Protein AF-A0A962MID0-F1 (afdb_monomer_lite)

Secondary structure (DSSP, 8-state):
--EEEEEEESSSPTT-EEE-SSTTTTTTEEEEEEEESSTTTTS-------HHHHHHHHT-S--------------TTTTS---------EEE-SS-EEE--

pLDDT: mean 93.18, std 4.64, range [78.31, 98.31]

Rad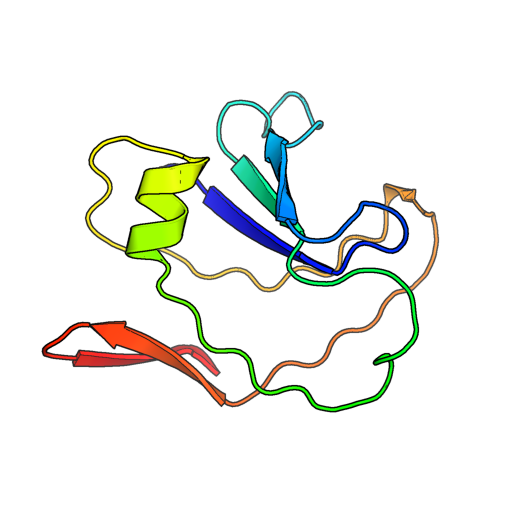ius of gyration: 14.36 Å; chains: 1; bounding box: 30×31×37 Å

Foldseek 3Di:
DAAEAEDEEADDDAQDKAADPPVVRRVHYIYGHHHYHPPCPPHDDDDDDDPVVCCCVHVNDDDDDDPDDDDDDDCPVVPDDDDDDDDFDWDDDPVDIHTDD

Structure (mmCIF, N/CA/C/O backbone):
data_AF-A0A962MID0-F1
#
_entry.id   AF-A0A962MID0-F1
#
loop_
_atom_site.group_PDB
_atom_site.id
_atom_site.type_symbol
_atom_site.label_atom_id
_atom_site.label_alt_id
_atom_site.label_comp_id
_atom_site.label_asym_id
_atom_site.label_entity_id
_atom_site.label_seq_id
_atom_site.pdbx_PDB_ins_code
_atom_site.Cartn_x
_atom_site.Cartn_y
_atom_site.Cartn_z
_atom_site.occupancy
_atom_site.B_iso_or_equiv
_atom_site.auth_seq_id
_atom_site.auth_comp_id
_atom_site.auth_asym_id
_atom_site.auth_atom_id
_atom_site.pdbx_PDB_model_num
ATOM 1 N N . GLY A 1 1 ? -7.163 12.176 7.715 1.00 86.00 1 GLY A N 1
ATOM 2 C CA . GLY A 1 1 ? -6.630 10.888 8.193 1.00 86.00 1 GLY A CA 1
ATOM 3 C C . GLY A 1 1 ? -5.245 10.702 7.619 1.00 86.00 1 GLY A C 1
ATOM 4 O O . GLY A 1 1 ? -4.740 11.647 7.024 1.00 86.00 1 GLY A O 1
ATOM 5 N N . GLN A 1 2 ? -4.654 9.530 7.813 1.00 94.69 2 GLN A N 1
ATOM 6 C CA . GLN A 1 2 ? -3.496 9.082 7.042 1.00 94.69 2 GLN A CA 1
ATOM 7 C C . GLN A 1 2 ? -3.960 7.984 6.086 1.00 94.69 2 GLN A C 1
ATOM 9 O O . GLN A 1 2 ? -4.852 7.213 6.448 1.00 94.69 2 GLN A O 1
ATOM 14 N N . ASP A 1 3 ? -3.345 7.925 4.913 1.00 95.94 3 ASP A N 1
ATOM 15 C CA . ASP A 1 3 ? -3.610 6.909 3.903 1.00 95.94 3 ASP A CA 1
ATOM 16 C C . ASP A 1 3 ? -2.462 5.890 3.904 1.00 95.94 3 ASP A C 1
ATOM 18 O O . ASP A 1 3 ? -1.284 6.262 3.960 1.00 95.94 3 ASP A O 1
ATOM 22 N N . LEU A 1 4 ? -2.815 4.605 3.855 1.00 97.06 4 LEU A N 1
ATOM 23 C CA . LEU A 1 4 ? -1.890 3.498 3.635 1.00 97.06 4 LEU A CA 1
ATOM 24 C C . LEU A 1 4 ? -2.205 2.885 2.268 1.00 97.06 4 LEU A C 1
ATOM 26 O O . LEU A 1 4 ? -3.291 2.342 2.066 1.00 97.06 4 LEU A O 1
ATOM 30 N N . THR A 1 5 ? -1.256 2.984 1.344 1.00 97.00 5 THR A N 1
ATOM 31 C CA . THR A 1 5 ? -1.419 2.573 -0.051 1.00 97.00 5 THR A CA 1
ATOM 32 C C . THR A 1 5 ? -0.545 1.358 -0.335 1.00 97.00 5 THR A C 1
ATOM 34 O O . THR A 1 5 ? 0.683 1.456 -0.379 1.00 97.00 5 THR A O 1
ATOM 37 N N . TYR A 1 6 ? -1.173 0.209 -0.572 1.00 97.00 6 TYR A N 1
ATOM 38 C CA . TYR A 1 6 ? -0.490 -0.980 -1.075 1.00 97.00 6 TYR A CA 1
ATOM 39 C C . TYR A 1 6 ? -0.255 -0.842 -2.577 1.00 97.00 6 TYR A C 1
ATOM 41 O O . TYR A 1 6 ? -1.198 -0.600 -3.333 1.00 97.00 6 TYR A O 1
ATOM 49 N N . ILE A 1 7 ? 0.991 -0.998 -3.022 1.00 94.81 7 ILE A N 1
ATOM 50 C CA . ILE A 1 7 ? 1.339 -0.868 -4.438 1.00 94.81 7 ILE A CA 1
ATOM 51 C C . ILE A 1 7 ? 2.059 -2.089 -4.991 1.00 94.81 7 ILE A C 1
ATOM 53 O O . ILE A 1 7 ? 2.895 -2.711 -4.335 1.00 94.81 7 ILE A O 1
ATOM 57 N N . TRP A 1 8 ? 1.780 -2.359 -6.262 1.00 93.94 8 TRP A N 1
ATOM 58 C CA . TRP A 1 8 ? 2.641 -3.157 -7.118 1.00 93.94 8 TRP A CA 1
ATOM 59 C C . TRP A 1 8 ? 3.615 -2.211 -7.819 1.00 93.94 8 TRP A C 1
ATOM 61 O O . TRP A 1 8 ? 3.209 -1.376 -8.628 1.00 93.94 8 TRP A O 1
ATOM 71 N N . SER A 1 9 ? 4.900 -2.311 -7.490 1.00 91.94 9 SER A N 1
ATOM 72 C CA . SER A 1 9 ? 5.933 -1.501 -8.130 1.00 91.94 9 SER A CA 1
ATOM 73 C C . SER A 1 9 ? 6.570 -2.225 -9.307 1.00 91.94 9 SER A C 1
ATOM 75 O O . SER A 1 9 ? 6.799 -3.425 -9.276 1.00 91.94 9 SER A O 1
ATOM 77 N N . GLN A 1 10 ? 6.929 -1.488 -10.349 1.00 89.94 10 GLN A N 1
ATOM 78 C CA . GLN A 1 10 ? 7.694 -2.052 -11.457 1.00 89.94 10 GLN A CA 1
ATOM 79 C C . GLN A 1 10 ? 9.150 -2.365 -11.062 1.00 89.94 10 GLN A C 1
ATOM 81 O O . GLN A 1 10 ? 9.779 -3.232 -11.663 1.00 89.94 10 GLN A O 1
ATOM 86 N N . SER A 1 11 ? 9.710 -1.612 -10.110 1.00 90.38 11 SER A N 1
ATOM 87 C CA . SER A 1 11 ? 11.155 -1.600 -9.849 1.00 90.38 11 SER A CA 1
ATOM 88 C C . SER A 1 11 ? 11.546 -1.485 -8.382 1.00 90.38 11 SER A C 1
ATOM 90 O O . SER A 1 11 ? 12.664 -1.857 -8.033 1.00 90.38 11 SER A O 1
ATOM 92 N N . LEU A 1 12 ? 10.673 -0.963 -7.515 1.00 94.88 12 LEU A N 1
ATOM 93 C CA . LEU A 1 12 ? 10.989 -0.906 -6.092 1.00 94.88 12 LEU A CA 1
ATOM 94 C C . LEU A 1 12 ? 10.941 -2.323 -5.511 1.00 94.88 12 LEU A C 1
ATOM 96 O O . LEU A 1 12 ? 10.014 -3.069 -5.843 1.00 94.88 12 LEU A O 1
ATOM 100 N N . PRO A 1 13 ? 11.897 -2.699 -4.645 1.00 97.44 13 PRO A N 1
ATOM 101 C CA . PRO A 1 13 ? 11.847 -3.971 -3.943 1.00 97.44 13 PRO A CA 1
ATOM 102 C C . PRO A 1 13 ? 10.550 -4.126 -3.148 1.00 97.44 13 PRO A C 1
ATOM 104 O O . PRO A 1 13 ? 10.013 -3.146 -2.620 1.00 97.44 13 PRO A O 1
ATOM 107 N N . LYS A 1 14 ? 10.077 -5.369 -3.025 1.00 96.94 14 LYS A N 1
ATOM 108 C CA . LYS A 1 14 ? 9.012 -5.715 -2.081 1.00 96.94 14 LYS A CA 1
ATOM 109 C C . LYS A 1 14 ? 9.392 -5.253 -0.665 1.00 96.94 14 LYS A C 1
ATOM 111 O O . LYS A 1 14 ? 10.571 -5.200 -0.328 1.00 96.94 14 LYS A O 1
ATOM 116 N N . ASP A 1 15 ? 8.385 -4.866 0.111 1.00 97.12 15 ASP A N 1
ATOM 117 C CA . ASP A 1 15 ? 8.475 -4.347 1.479 1.00 97.12 15 ASP A CA 1
ATOM 118 C C . ASP A 1 15 ? 9.151 -2.969 1.602 1.00 97.12 15 ASP A C 1
ATOM 120 O O . ASP A 1 15 ? 9.352 -2.455 2.702 1.00 97.12 15 ASP A O 1
ATOM 124 N N . THR A 1 16 ? 9.438 -2.302 0.476 1.00 98.31 16 THR A N 1
ATOM 125 C CA . THR A 1 16 ? 9.835 -0.889 0.498 1.00 98.31 16 THR A CA 1
ATOM 126 C C . THR A 1 16 ? 8.668 -0.035 0.993 1.00 98.31 16 THR A C 1
ATOM 128 O O . THR A 1 16 ? 7.566 -0.097 0.440 1.00 98.31 16 THR A O 1
ATOM 131 N N . VAL A 1 17 ? 8.935 0.814 1.987 1.00 98.25 17 VAL A N 1
ATOM 132 C CA . VAL A 1 17 ? 7.970 1.765 2.554 1.00 98.25 17 VAL A CA 1
ATOM 133 C C . VAL A 1 17 ? 8.467 3.188 2.348 1.00 98.25 17 VAL A C 1
ATOM 135 O O . VAL A 1 17 ? 9.620 3.498 2.645 1.00 98.25 17 VAL A O 1
ATOM 138 N N . PHE A 1 18 ? 7.605 4.071 1.849 1.00 97.12 18 PHE A N 1
ATOM 139 C CA . PHE A 1 18 ? 7.961 5.473 1.633 1.00 97.12 18 PHE A CA 1
ATOM 140 C C . PHE A 1 18 ? 6.750 6.402 1.712 1.00 97.12 18 PHE A C 1
ATOM 142 O O . PHE A 1 18 ? 5.609 6.014 1.470 1.00 97.12 18 PHE A O 1
ATOM 149 N N . ARG A 1 19 ? 7.003 7.671 2.036 1.00 97.25 19 ARG A N 1
ATOM 150 C CA . ARG A 1 19 ? 5.983 8.725 1.977 1.00 97.25 19 ARG A CA 1
ATOM 151 C C . ARG A 1 19 ? 5.756 9.150 0.534 1.00 97.25 19 ARG A C 1
ATOM 153 O O . ARG A 1 19 ? 6.713 9.241 -0.232 1.00 97.25 19 ARG A O 1
ATOM 160 N N . CYS A 1 20 ? 4.504 9.434 0.175 1.00 95.00 20 CYS A N 1
ATOM 161 C CA . CYS A 1 20 ? 4.153 9.861 -1.177 1.00 95.00 20 CYS A CA 1
ATOM 162 C C . CYS A 1 20 ? 5.048 11.030 -1.633 1.00 95.00 20 CYS A C 1
ATOM 164 O O . CYS A 1 20 ? 5.152 12.026 -0.914 1.00 95.00 20 CYS A O 1
ATOM 166 N N . PRO A 1 21 ? 5.699 10.955 -2.807 1.00 92.00 21 PRO A N 1
ATOM 167 C CA . PRO A 1 21 ? 6.650 11.979 -3.237 1.00 92.00 21 PRO A CA 1
ATOM 168 C C . PRO A 1 21 ? 5.975 13.262 -3.746 1.00 92.00 21 PRO A C 1
ATOM 170 O O . PRO A 1 21 ? 6.654 14.253 -4.006 1.00 92.00 21 PRO A O 1
ATOM 173 N N . ILE A 1 22 ? 4.646 13.271 -3.914 1.00 92.38 22 ILE A N 1
ATOM 174 C CA . ILE A 1 22 ? 3.905 14.462 -4.337 1.00 92.38 22 ILE A CA 1
ATOM 175 C C . ILE A 1 22 ? 3.750 15.396 -3.124 1.00 92.38 22 ILE A C 1
ATOM 177 O O . ILE A 1 22 ? 3.101 14.984 -2.162 1.00 92.38 22 ILE A O 1
ATOM 181 N N . PRO A 1 23 ? 4.212 16.665 -3.170 1.00 94.25 23 PRO A N 1
ATOM 182 C CA . PRO A 1 23 ? 4.288 17.540 -1.991 1.00 94.25 23 PRO A CA 1
ATOM 183 C C . PRO A 1 23 ? 2.997 17.657 -1.172 1.00 94.25 23 PRO A C 1
ATOM 185 O O . PRO A 1 23 ? 3.026 17.692 0.054 1.00 94.25 23 PRO A O 1
ATOM 188 N N . ARG A 1 24 ? 1.840 17.689 -1.844 1.00 94.69 24 ARG A N 1
ATOM 189 C CA . ARG A 1 24 ? 0.531 17.773 -1.181 1.00 94.69 24 ARG A CA 1
ATOM 190 C C . ARG A 1 24 ? 0.128 16.473 -0.464 1.00 94.69 24 ARG A C 1
ATOM 192 O O . ARG A 1 24 ? -0.615 16.541 0.508 1.00 94.69 24 ARG A O 1
ATOM 199 N N . TRP A 1 25 ? 0.614 15.319 -0.919 1.00 94.81 25 TRP A N 1
ATOM 200 C CA . TRP A 1 25 ? 0.313 13.996 -0.356 1.00 94.81 25 TRP A CA 1
ATOM 201 C C . TRP A 1 25 ? 1.404 13.462 0.571 1.00 94.81 25 TRP A C 1
ATOM 203 O O . TRP A 1 25 ? 1.109 12.620 1.413 1.00 94.81 25 TRP A O 1
ATOM 213 N N . THR A 1 26 ? 2.635 13.975 0.504 1.00 96.50 26 THR A N 1
ATOM 214 C CA . THR A 1 26 ? 3.737 13.586 1.400 1.00 96.50 26 THR A CA 1
ATOM 215 C C . THR A 1 26 ? 3.355 13.545 2.887 1.00 96.50 26 THR A C 1
ATOM 217 O O . THR A 1 26 ? 3.699 12.561 3.547 1.00 96.50 26 THR A O 1
ATOM 220 N N . PRO A 1 27 ? 2.609 14.516 3.457 1.00 95.44 27 PRO A N 1
ATOM 221 C CA . PRO A 1 27 ? 2.208 14.459 4.866 1.00 95.44 27 PRO A CA 1
ATOM 222 C C . PRO A 1 27 ? 0.963 13.595 5.143 1.00 95.44 27 PRO A C 1
ATOM 224 O O . PRO A 1 27 ? 0.600 13.416 6.304 1.00 95.44 27 PRO A O 1
ATOM 227 N N . ILE A 1 28 ? 0.334 13.008 4.119 1.00 95.81 28 ILE A N 1
ATOM 228 C CA . ILE A 1 28 ? -0.925 12.250 4.238 1.00 95.81 28 ILE A CA 1
ATOM 229 C C . ILE A 1 28 ? -0.750 10.757 3.928 1.00 95.81 28 ILE A C 1
ATOM 231 O O . ILE A 1 28 ? -1.333 9.932 4.621 1.00 95.81 28 ILE A O 1
ATOM 235 N N . GLU A 1 29 ? 0.058 10.399 2.932 1.00 97.19 29 GLU A N 1
ATOM 236 C CA . GLU A 1 29 ? 0.058 9.057 2.341 1.00 97.19 29 GLU A CA 1
ATOM 237 C C . GLU A 1 29 ? 1.395 8.317 2.523 1.00 97.19 29 GLU A C 1
ATOM 239 O O . GLU A 1 29 ? 2.462 8.815 2.137 1.00 97.19 29 GLU A O 1
ATOM 244 N N . THR A 1 30 ? 1.326 7.101 3.074 1.00 98.00 30 THR A N 1
ATOM 245 C CA . THR A 1 30 ? 2.412 6.106 3.098 1.00 98.00 30 THR A CA 1
ATOM 246 C C . THR A 1 30 ? 2.139 5.035 2.049 1.00 98.00 30 THR A C 1
ATOM 248 O O . THR A 1 30 ? 1.069 4.437 2.033 1.00 98.00 30 THR A O 1
ATOM 251 N N . HIS A 1 31 ? 3.135 4.739 1.221 1.00 97.81 31 HIS A N 1
ATOM 252 C CA . HIS A 1 31 ? 3.121 3.628 0.279 1.00 97.81 31 HIS A CA 1
ATOM 253 C C . HIS A 1 31 ? 3.884 2.430 0.851 1.00 97.81 31 HIS A C 1
ATOM 255 O O . HIS A 1 31 ? 4.990 2.604 1.365 1.00 97.81 31 HIS A O 1
ATOM 261 N N . LEU A 1 32 ? 3.323 1.230 0.699 1.00 98.19 32 LEU A N 1
ATOM 262 C CA . LEU A 1 32 ? 3.973 -0.054 0.966 1.00 98.19 32 LEU A CA 1
ATOM 263 C C . LEU A 1 32 ? 3.984 -0.894 -0.317 1.00 98.19 32 LEU A C 1
ATOM 265 O O . LEU A 1 32 ? 2.935 -1.188 -0.895 1.00 98.19 32 LEU A O 1
ATOM 269 N N . VAL A 1 33 ? 5.172 -1.294 -0.767 1.00 97.50 33 VAL A N 1
ATOM 270 C CA . VAL A 1 33 ? 5.335 -2.151 -1.948 1.00 97.50 33 VAL A CA 1
ATOM 271 C C . VAL A 1 33 ? 5.043 -3.603 -1.575 1.00 97.50 33 VAL A C 1
ATOM 273 O O . VAL A 1 33 ? 5.878 -4.269 -0.973 1.00 97.50 33 VAL A O 1
ATOM 276 N N . VAL A 1 34 ? 3.882 -4.121 -1.970 1.00 96.50 34 VAL A N 1
ATOM 277 C CA . VAL A 1 34 ? 3.491 -5.520 -1.696 1.00 96.50 34 VAL A CA 1
ATOM 278 C C . VAL A 1 34 ? 3.954 -6.489 -2.780 1.00 96.50 34 VAL A C 1
ATOM 280 O O . VAL A 1 34 ? 4.078 -7.689 -2.535 1.00 96.50 34 VAL A O 1
ATOM 283 N N . ARG A 1 35 ? 4.258 -5.966 -3.972 1.00 95.50 35 ARG A N 1
ATOM 284 C CA . ARG A 1 35 ? 4.691 -6.749 -5.132 1.00 95.50 35 ARG A CA 1
ATOM 285 C C . ARG A 1 35 ? 5.633 -5.953 -6.019 1.00 95.50 35 ARG A C 1
ATOM 287 O O . ARG A 1 35 ? 5.533 -4.726 -6.081 1.00 95.50 35 ARG A O 1
ATOM 294 N N . THR A 1 36 ? 6.535 -6.652 -6.704 1.00 95.25 36 THR A N 1
ATOM 295 C CA . THR A 1 36 ? 7.516 -6.042 -7.603 1.00 95.25 36 THR A CA 1
ATOM 296 C C . THR A 1 36 ? 7.612 -6.777 -8.937 1.00 95.25 36 THR A C 1
ATOM 298 O O . THR A 1 36 ? 7.329 -7.969 -9.009 1.00 95.25 36 THR A O 1
ATOM 301 N N . GLY A 1 37 ? 8.021 -6.075 -9.992 1.00 93.12 37 GLY A N 1
ATOM 302 C CA . GLY A 1 37 ? 8.316 -6.673 -11.292 1.00 93.12 37 GLY A CA 1
ATOM 303 C C . GLY A 1 37 ? 7.077 -7.072 -12.096 1.00 93.12 37 GLY A C 1
ATOM 304 O O . GLY A 1 37 ? 6.003 -6.490 -11.939 1.00 93.12 37 GLY A O 1
ATOM 305 N N . TYR A 1 38 ? 7.254 -8.035 -13.002 1.00 93.12 38 TYR A N 1
ATOM 306 C CA . TYR A 1 38 ? 6.271 -8.380 -14.037 1.00 93.12 38 TYR A CA 1
ATOM 307 C C . TYR A 1 38 ? 5.761 -9.824 -13.967 1.00 93.12 38 TYR A C 1
ATOM 309 O O . TYR A 1 38 ? 4.855 -10.175 -14.718 1.00 93.12 38 TYR A O 1
ATOM 317 N N . ASP A 1 39 ? 6.332 -10.645 -13.087 1.00 93.19 39 ASP A N 1
ATOM 318 C CA . ASP A 1 39 ? 6.219 -12.107 -13.147 1.00 93.19 39 ASP A CA 1
ATOM 319 C C . ASP A 1 39 ? 4.774 -12.607 -13.002 1.00 93.19 39 ASP A C 1
ATOM 321 O O . ASP A 1 39 ? 4.371 -13.576 -13.642 1.00 93.19 39 ASP A O 1
ATOM 325 N N . GLU A 1 40 ? 3.967 -11.908 -12.205 1.00 94.00 40 GLU A N 1
ATOM 326 C CA . GLU A 1 40 ? 2.579 -12.284 -11.916 1.00 94.00 40 GLU A CA 1
ATOM 327 C C . GLU A 1 40 ? 1.553 -11.478 -12.739 1.00 94.00 40 GLU A C 1
ATOM 329 O O . GLU A 1 40 ? 0.346 -11.572 -12.506 1.00 94.00 40 GLU A O 1
ATOM 334 N N . LEU A 1 41 ? 1.993 -10.651 -13.698 1.00 92.50 41 LEU A N 1
ATOM 335 C CA . LEU A 1 41 ? 1.064 -9.847 -14.495 1.00 92.50 41 LEU A CA 1
ATOM 336 C C . LEU A 1 41 ? 0.104 -10.719 -15.311 1.00 92.50 41 LEU A C 1
ATOM 338 O O . LEU A 1 41 ? 0.485 -11.710 -15.928 1.00 92.50 41 LEU A O 1
ATOM 342 N N . GLY A 1 42 ? -1.159 -10.291 -15.356 1.00 93.00 42 GLY A N 1
ATOM 343 C CA . GLY A 1 42 ? -2.229 -10.993 -16.070 1.00 93.00 42 GLY A CA 1
ATOM 344 C C . GLY A 1 42 ? -2.857 -12.148 -15.288 1.00 93.00 42 GLY A C 1
ATOM 345 O O . GLY A 1 42 ? -3.825 -12.734 -15.770 1.00 93.00 42 GLY A O 1
ATOM 346 N N . GLN A 1 43 ? -2.357 -12.444 -14.0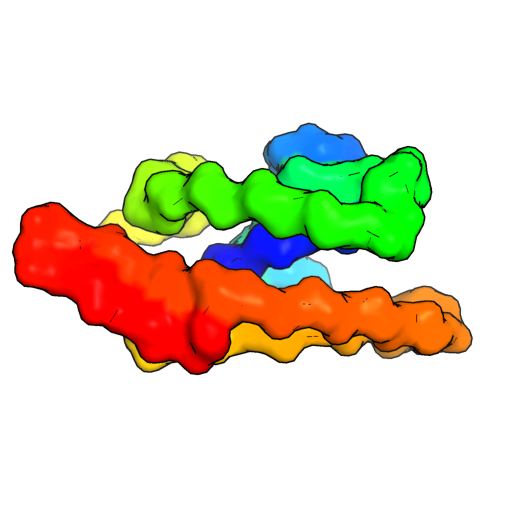88 1.00 95.88 43 GLN A N 1
ATOM 347 C CA . GLN A 1 43 ? -2.911 -13.458 -13.197 1.00 95.88 43 GLN A CA 1
ATOM 348 C C . GLN A 1 43 ? -3.907 -12.827 -12.212 1.00 95.88 43 GLN A C 1
ATOM 350 O O . GLN A 1 43 ? -3.773 -11.662 -11.834 1.00 95.88 43 GLN A O 1
ATOM 355 N N . TRP A 1 44 ? -4.915 -13.599 -11.799 1.00 96.19 44 TRP A N 1
ATOM 356 C CA . TRP A 1 44 ? -5.710 -13.268 -10.615 1.00 96.19 44 TRP A CA 1
ATOM 357 C C . TRP A 1 44 ? -4.932 -13.710 -9.381 1.00 96.19 44 TRP A C 1
ATOM 359 O O . TRP A 1 44 ? -4.474 -14.849 -9.328 1.00 96.19 44 TRP A O 1
ATOM 369 N N . LEU A 1 45 ? -4.773 -12.802 -8.423 1.00 95.69 45 LEU A N 1
ATOM 370 C CA . LEU A 1 45 ? -4.028 -13.039 -7.194 1.00 95.69 45 LEU A CA 1
ATOM 371 C C . LEU A 1 45 ? -4.955 -12.795 -6.009 1.00 95.69 45 LEU A C 1
ATOM 373 O O . LEU A 1 45 ? -5.626 -11.761 -5.962 1.00 95.69 45 LEU A O 1
ATOM 377 N N . ASP A 1 46 ? -4.952 -13.729 -5.066 1.00 95.56 46 ASP A N 1
ATOM 378 C CA . ASP A 1 46 ? -5.603 -13.560 -3.772 1.00 95.56 46 ASP A CA 1
ATOM 379 C C . ASP A 1 46 ? -4.634 -12.863 -2.809 1.00 95.56 46 ASP A C 1
ATOM 381 O O . ASP A 1 46 ? -3.468 -13.244 -2.695 1.00 95.56 46 ASP A O 1
ATOM 385 N N . GLU A 1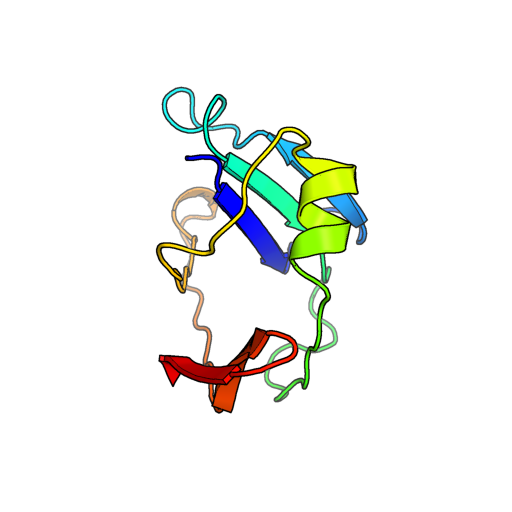 47 ? -5.113 -11.825 -2.127 1.00 93.44 47 GLU A N 1
ATOM 386 C CA . GLU A 1 47 ? -4.329 -11.046 -1.167 1.00 93.44 47 GLU A CA 1
ATOM 387 C C . GLU A 1 47 ? -5.164 -10.818 0.095 1.00 93.44 47 GLU A C 1
ATOM 389 O O . GLU A 1 47 ? -6.311 -10.375 0.027 1.00 93.44 47 GLU A O 1
ATOM 394 N N . GLU A 1 48 ? -4.561 -11.087 1.250 1.00 96.00 48 GLU A N 1
ATOM 395 C CA . GLU A 1 48 ? -5.131 -10.817 2.565 1.00 96.00 48 GLU A CA 1
ATOM 396 C C . GLU A 1 48 ? -4.080 -10.107 3.414 1.00 96.00 48 GLU A C 1
ATOM 398 O O . GLU A 1 48 ? -2.918 -10.521 3.453 1.00 96.00 48 GLU A O 1
ATOM 403 N N . ARG A 1 49 ? -4.478 -9.021 4.085 1.00 95.75 49 ARG A N 1
ATOM 404 C CA . ARG A 1 49 ? -3.584 -8.241 4.942 1.00 95.75 49 ARG A CA 1
ATOM 405 C C . ARG A 1 49 ? -4.275 -7.724 6.187 1.00 95.75 49 ARG A C 1
ATOM 407 O O . ARG A 1 49 ? -5.407 -7.244 6.137 1.00 95.75 49 ARG A O 1
ATOM 414 N N . ASP A 1 50 ? -3.524 -7.732 7.284 1.00 95.62 50 ASP A N 1
ATOM 415 C CA . ASP A 1 50 ? -3.884 -7.012 8.497 1.00 95.62 50 ASP A CA 1
ATOM 416 C C . ASP A 1 50 ? -3.527 -5.528 8.335 1.00 95.62 50 ASP A C 1
ATOM 418 O O . ASP A 1 50 ? -2.412 -5.074 8.613 1.00 95.62 50 ASP A O 1
ATOM 422 N N . VAL A 1 51 ? -4.513 -4.760 7.872 1.00 94.81 51 VAL A N 1
ATOM 423 C CA . VAL A 1 51 ? -4.384 -3.315 7.655 1.00 94.81 51 VAL A CA 1
ATOM 424 C C . VAL A 1 51 ? -4.038 -2.576 8.950 1.00 94.81 51 VAL A C 1
ATOM 426 O O . VAL A 1 51 ? -3.342 -1.562 8.904 1.00 94.81 51 VAL A O 1
ATOM 429 N N . TYR A 1 52 ? -4.494 -3.057 10.112 1.00 94.69 52 TYR A N 1
ATOM 430 C CA . TYR A 1 52 ? -4.198 -2.411 11.389 1.00 94.69 52 TYR A CA 1
ATOM 431 C C . TYR A 1 52 ? -2.735 -2.616 11.785 1.00 94.69 52 TYR A C 1
ATOM 433 O O . TYR A 1 52 ? -2.069 -1.650 12.168 1.00 94.69 52 TYR A O 1
ATOM 441 N N . ALA A 1 53 ? -2.217 -3.837 11.644 1.00 95.50 53 ALA A N 1
ATOM 442 C CA . ALA A 1 53 ? -0.811 -4.133 11.893 1.00 95.50 53 ALA A CA 1
ATOM 443 C C . ALA A 1 53 ? 0.109 -3.327 10.962 1.00 95.50 53 ALA A C 1
ATOM 445 O O . ALA A 1 53 ? 1.035 -2.668 11.442 1.00 95.50 53 ALA A O 1
ATOM 446 N N . ASP A 1 54 ? -0.186 -3.293 9.658 1.00 97.06 54 ASP A N 1
ATOM 447 C CA . ASP A 1 54 ? 0.590 -2.508 8.690 1.00 97.06 54 ASP A CA 1
ATOM 448 C C . ASP A 1 54 ? 0.527 -1.004 8.997 1.00 97.06 54 ASP A C 1
ATOM 450 O O . ASP A 1 54 ? 1.537 -0.296 8.932 1.00 97.06 54 ASP A O 1
ATOM 454 N N . TYR A 1 55 ? -0.653 -0.501 9.374 1.00 96.50 55 TYR A N 1
ATOM 455 C CA . TYR A 1 55 ? -0.821 0.893 9.764 1.00 96.50 55 TYR A CA 1
ATOM 456 C C . TYR A 1 55 ? 0.042 1.226 10.984 1.00 96.50 55 TYR A C 1
ATOM 458 O O . TYR A 1 55 ? 0.764 2.222 10.961 1.00 96.50 55 TYR A O 1
ATOM 466 N N . GLN A 1 56 ? 0.022 0.400 12.035 1.00 95.50 56 GLN A N 1
ATOM 467 C CA . GLN A 1 56 ? 0.858 0.606 13.222 1.00 95.50 56 GLN A CA 1
ATOM 468 C C . GLN A 1 56 ? 2.354 0.564 12.884 1.00 95.50 56 GLN A C 1
ATOM 470 O O . GLN A 1 56 ? 3.107 1.409 13.368 1.00 95.50 56 GLN A O 1
ATOM 475 N N . ALA A 1 57 ? 2.776 -0.366 12.026 1.00 96.31 57 ALA A N 1
ATOM 476 C CA . ALA A 1 57 ? 4.177 -0.545 11.658 1.00 96.31 57 ALA A CA 1
ATOM 477 C C . ALA A 1 57 ? 4.736 0.588 10.777 1.00 96.31 57 ALA A C 1
ATOM 479 O O . ALA A 1 57 ? 5.913 0.931 10.895 1.00 96.31 57 ALA A O 1
ATOM 480 N N . HIS A 1 58 ? 3.925 1.158 9.880 1.00 96.69 58 HIS A N 1
ATOM 481 C CA . HIS A 1 58 ? 4.426 2.010 8.788 1.00 96.69 58 HIS A CA 1
ATOM 482 C C . HIS A 1 58 ? 3.872 3.435 8.766 1.00 96.69 58 HIS A C 1
ATOM 484 O O . HIS A 1 58 ? 4.444 4.316 8.119 1.00 96.69 58 HIS A O 1
ATOM 490 N N . VAL A 1 59 ? 2.758 3.679 9.450 1.00 95.69 59 VAL A N 1
ATOM 491 C CA . VAL A 1 59 ? 2.150 5.010 9.579 1.00 95.69 59 VAL A CA 1
ATOM 492 C C . VAL A 1 59 ? 2.220 5.481 11.027 1.00 95.69 59 VAL A C 1
ATOM 494 O O . VAL A 1 59 ? 2.610 6.616 11.298 1.00 95.69 59 VAL A O 1
ATOM 497 N N . GLY A 1 60 ? 1.867 4.595 11.956 1.00 92.31 60 GLY A N 1
ATOM 498 C CA . GLY A 1 60 ? 1.752 4.875 13.376 1.00 92.31 60 GLY A CA 1
ATOM 499 C C . GLY A 1 60 ? 0.548 5.754 13.733 1.00 92.31 60 GLY A C 1
ATOM 500 O O . GLY A 1 60 ? -0.254 6.187 12.901 1.00 92.31 60 GLY A O 1
ATOM 501 N N . GLY A 1 61 ? 0.419 6.038 15.027 1.00 89.19 61 GLY A N 1
ATOM 502 C CA . GLY A 1 61 ? -0.658 6.860 15.572 1.00 89.19 61 GLY A CA 1
ATOM 503 C C . GLY A 1 61 ? -1.905 6.061 15.953 1.00 89.19 61 GLY A C 1
ATOM 504 O O . GLY A 1 61 ? -1.870 4.851 16.151 1.00 89.19 61 GLY A O 1
ATOM 505 N N . THR A 1 62 ? -3.023 6.769 16.112 1.00 88.19 62 THR A N 1
ATOM 506 C CA . THR A 1 62 ? -4.211 6.272 16.826 1.00 88.19 62 THR A CA 1
ATOM 507 C C . THR A 1 62 ? -5.415 6.022 15.919 1.00 88.19 62 THR A C 1
ATOM 509 O O . THR A 1 62 ? -6.553 6.079 16.389 1.00 88.19 62 THR A O 1
ATOM 512 N N . ALA A 1 63 ? -5.204 5.788 14.618 1.00 87.94 63 ALA A N 1
ATOM 513 C CA . ALA A 1 63 ? -6.311 5.506 13.708 1.00 87.94 63 ALA A CA 1
ATOM 514 C C . ALA A 1 63 ? -7.089 4.265 14.169 1.00 87.94 63 ALA A C 1
ATOM 516 O O . ALA A 1 63 ? -6.500 3.252 14.537 1.00 87.94 63 ALA A O 1
ATOM 517 N N . LYS A 1 64 ? -8.423 4.374 14.161 1.00 87.81 64 LYS A N 1
ATOM 518 C CA . LYS A 1 64 ? -9.336 3.330 14.661 1.00 87.81 64 LYS A CA 1
ATOM 519 C C . LYS A 1 64 ? -10.265 2.759 13.597 1.00 87.81 64 LYS A C 1
ATOM 521 O O . LYS A 1 64 ? -10.871 1.728 13.830 1.00 87.81 64 LYS A O 1
ATOM 526 N N . ASN A 1 65 ? -10.419 3.453 12.470 1.00 92.06 65 ASN A N 1
ATOM 527 C CA . ASN A 1 65 ? -11.424 3.126 11.466 1.00 92.06 65 ASN A CA 1
ATOM 528 C C . ASN A 1 65 ? -10.865 3.348 10.062 1.00 92.06 65 ASN A C 1
ATOM 530 O O . ASN A 1 65 ? -10.220 4.371 9.808 1.00 92.06 65 ASN A O 1
ATOM 534 N N . VAL A 1 66 ? -11.201 2.444 9.143 1.00 94.00 66 VAL A N 1
ATOM 535 C CA . VAL A 1 66 ? -11.052 2.677 7.704 1.00 94.00 66 VAL A CA 1
ATOM 536 C C . VAL A 1 66 ? -12.259 3.481 7.238 1.00 94.00 66 VAL A C 1
ATOM 538 O O . VAL A 1 66 ? -13.394 3.026 7.327 1.00 94.00 66 VAL A O 1
ATOM 541 N N . VAL A 1 67 ? -12.025 4.707 6.771 1.00 94.06 67 VAL A N 1
ATOM 542 C CA . VAL A 1 67 ? -13.114 5.619 6.373 1.00 94.06 67 VAL A CA 1
ATOM 543 C C . VAL A 1 67 ? -13.414 5.584 4.879 1.00 94.06 67 VAL A C 1
ATOM 545 O O . VAL A 1 67 ? -14.506 5.971 4.471 1.00 94.06 67 VAL A O 1
ATOM 548 N N . ARG A 1 68 ? -12.434 5.191 4.058 1.00 95.12 68 ARG A N 1
ATOM 549 C CA . ARG A 1 68 ? -12.519 5.120 2.594 1.00 95.12 68 ARG A CA 1
ATOM 550 C C . ARG A 1 68 ? -11.551 4.062 2.073 1.00 95.12 68 ARG A C 1
ATOM 552 O O . ARG A 1 68 ? -10.482 3.884 2.649 1.00 95.12 68 ARG A O 1
ATOM 559 N N . VAL A 1 69 ? -11.924 3.425 0.967 1.00 95.38 69 VAL A N 1
ATOM 560 C CA . VAL A 1 69 ? -11.069 2.527 0.181 1.00 95.38 69 VAL A CA 1
ATOM 561 C C . VAL A 1 69 ? -10.956 3.109 -1.223 1.00 95.38 69 VAL A C 1
ATOM 563 O O . VAL A 1 69 ? -11.964 3.510 -1.806 1.00 95.38 69 VAL A O 1
ATOM 566 N N . TRP A 1 70 ? -9.737 3.171 -1.751 1.00 94.69 70 TRP A N 1
ATOM 567 C CA . TRP A 1 70 ? -9.444 3.697 -3.082 1.00 94.69 70 TRP A CA 1
ATOM 568 C C . TRP A 1 70 ? -8.800 2.604 -3.929 1.00 94.69 70 TRP A C 1
ATOM 570 O O . TRP A 1 70 ? -7.926 1.887 -3.451 1.00 94.69 70 TRP A O 1
ATOM 580 N N . LEU A 1 71 ? -9.205 2.506 -5.194 1.00 93.88 71 LEU A N 1
ATOM 581 C CA . LEU A 1 71 ? -8.569 1.640 -6.185 1.00 93.88 71 LEU A CA 1
ATOM 582 C C . LEU A 1 71 ? -7.909 2.535 -7.224 1.00 93.88 71 LEU A C 1
ATOM 584 O O . LEU A 1 71 ? -8.580 3.344 -7.866 1.00 93.88 71 LEU A O 1
ATOM 588 N N . LEU A 1 72 ? -6.588 2.434 -7.337 1.00 89.75 72 LEU A N 1
ATOM 589 C CA . LEU A 1 72 ? -5.773 3.390 -8.076 1.00 89.75 72 LEU A CA 1
ATOM 590 C C . LEU A 1 72 ? -4.958 2.680 -9.157 1.00 89.75 72 LEU A C 1
ATOM 592 O O . LEU A 1 72 ? -4.227 1.735 -8.879 1.00 89.75 72 LEU A O 1
ATOM 596 N N . ALA A 1 73 ? -5.022 3.210 -10.377 1.00 87.12 73 ALA A N 1
ATOM 597 C CA . ALA A 1 73 ? -4.070 2.924 -11.444 1.00 87.12 73 ALA A CA 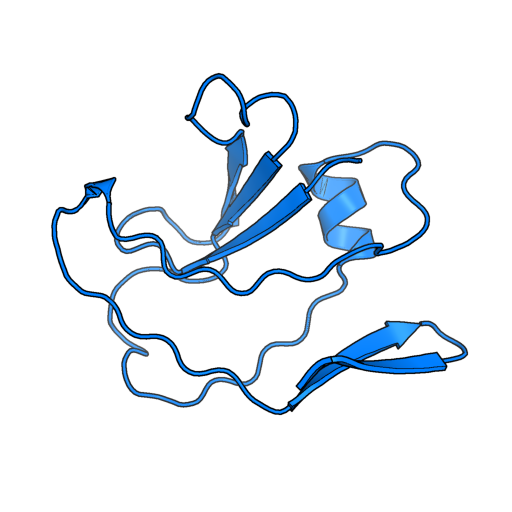1
ATOM 598 C C . ALA A 1 73 ? -3.283 4.205 -11.733 1.00 87.12 73 ALA A C 1
ATOM 600 O O . ALA A 1 73 ? -3.791 5.126 -12.375 1.00 87.12 73 ALA A O 1
ATOM 601 N N . VAL A 1 74 ? -2.051 4.298 -11.230 1.00 80.81 74 VAL A N 1
ATOM 602 C CA . VAL A 1 74 ? -1.229 5.506 -11.383 1.00 80.81 74 VAL A CA 1
ATOM 603 C C . VAL A 1 74 ? -0.207 5.297 -12.491 1.00 80.81 74 VAL A C 1
ATOM 605 O O . VAL A 1 74 ? 0.803 4.628 -12.301 1.00 80.81 74 VAL A O 1
ATOM 608 N N . THR A 1 75 ? -0.445 5.907 -13.652 1.00 80.00 75 THR A N 1
ATOM 609 C CA . THR A 1 75 ? 0.459 5.794 -14.812 1.00 80.00 75 THR A CA 1
ATOM 610 C C . THR A 1 75 ? 1.045 7.129 -15.270 1.00 80.00 75 THR A C 1
ATOM 612 O O . THR A 1 75 ? 1.891 7.167 -16.168 1.00 80.00 75 THR A O 1
ATOM 615 N N . ILE A 1 76 ? 0.644 8.233 -14.627 1.00 78.31 76 ILE A N 1
ATOM 616 C CA . ILE A 1 76 ? 1.019 9.600 -15.015 1.00 78.31 76 ILE A CA 1
ATOM 617 C C . ILE A 1 76 ? 2.540 9.811 -15.057 1.00 78.31 76 ILE A C 1
ATOM 619 O O . ILE A 1 76 ? 3.045 10.480 -15.956 1.00 78.31 76 ILE A O 1
ATOM 623 N N . PHE A 1 77 ? 3.284 9.179 -14.145 1.00 78.56 77 PHE A N 1
ATOM 624 C CA . PHE A 1 77 ? 4.745 9.286 -14.073 1.00 78.56 77 PHE A CA 1
ATOM 625 C C . PHE A 1 77 ? 5.462 8.528 -15.191 1.00 78.56 77 PHE A C 1
ATOM 627 O O . PHE A 1 77 ? 6.526 8.944 -15.639 1.00 78.56 77 PHE A O 1
ATOM 634 N N . GLN A 1 78 ? 4.870 7.431 -15.663 1.00 80.38 78 GLN A N 1
ATOM 635 C CA . GLN A 1 78 ? 5.447 6.595 -16.714 1.00 80.38 78 GLN A CA 1
ATOM 636 C C . GLN A 1 78 ? 5.029 7.048 -18.117 1.00 80.38 78 GLN A C 1
ATOM 638 O O . GLN A 1 78 ? 5.634 6.609 -19.092 1.00 80.38 78 GLN A O 1
ATOM 643 N N . ARG A 1 79 ? 3.999 7.907 -18.231 1.00 84.12 79 ARG A N 1
ATOM 644 C CA . ARG A 1 79 ? 3.364 8.303 -19.504 1.00 84.12 79 ARG A CA 1
ATOM 645 C C . ARG A 1 79 ? 2.955 7.089 -20.347 1.00 84.12 79 ARG A C 1
ATOM 647 O O . ARG A 1 79 ? 3.124 7.067 -21.563 1.00 84.12 79 ARG A O 1
ATOM 654 N N . ARG A 1 80 ? 2.455 6.057 -19.670 1.00 83.81 80 ARG A N 1
ATOM 655 C CA . ARG A 1 80 ? 2.024 4.783 -20.256 1.00 83.81 80 ARG A CA 1
ATOM 656 C C . ARG A 1 80 ? 0.598 4.457 -19.827 1.00 83.81 80 ARG A C 1
ATOM 65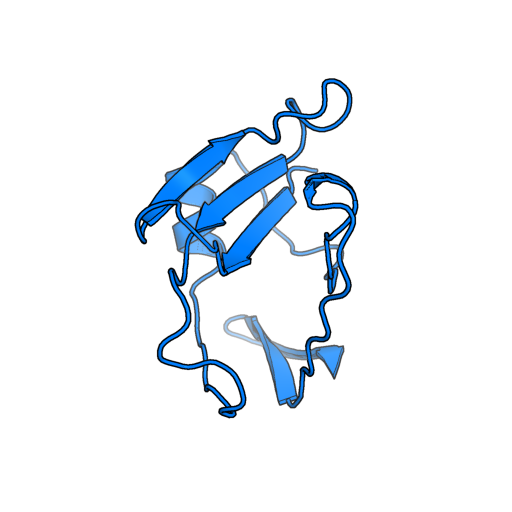8 O O . ARG A 1 80 ? -0.001 5.165 -19.018 1.00 83.81 80 ARG A O 1
ATOM 665 N N . SER A 1 81 ? 0.063 3.378 -20.378 1.00 82.94 81 SER A N 1
ATOM 666 C CA . SER A 1 81 ? -1.202 2.795 -19.945 1.00 82.94 81 SER A CA 1
ATOM 667 C C . SER A 1 81 ? -0.941 1.630 -19.002 1.00 82.94 81 SER A C 1
ATOM 669 O O . SER A 1 81 ? 0.009 0.871 -19.173 1.00 82.94 81 SER A O 1
ATOM 671 N N . GLY A 1 82 ? -1.814 1.500 -18.017 1.00 82.19 82 GLY A N 1
ATOM 672 C CA . GLY A 1 82 ? -1.840 0.422 -17.049 1.00 82.19 82 GLY A CA 1
ATOM 673 C C . GLY A 1 82 ? -3.298 0.096 -16.792 1.00 82.19 82 GLY A C 1
ATOM 674 O O . GLY A 1 82 ? -4.138 0.996 -16.747 1.00 82.19 82 GLY A O 1
ATOM 675 N N . ALA A 1 83 ? -3.599 -1.189 -16.688 1.00 86.44 83 ALA A N 1
ATOM 676 C CA . ALA A 1 83 ? -4.930 -1.674 -16.383 1.00 86.44 83 ALA A CA 1
ATOM 677 C C . ALA A 1 83 ? -4.825 -2.637 -15.206 1.00 86.44 83 ALA A C 1
ATOM 679 O O . ALA A 1 83 ? -3.952 -3.501 -15.176 1.00 86.44 83 ALA A O 1
ATOM 680 N N . CYS A 1 84 ? -5.732 -2.480 -14.256 1.00 89.62 84 CYS A N 1
ATOM 681 C CA . CYS A 1 84 ? -5.864 -3.333 -13.088 1.00 89.62 84 CYS A CA 1
ATOM 682 C C . CYS A 1 84 ? -7.318 -3.787 -12.986 1.00 89.62 84 CYS A C 1
ATOM 684 O O . CYS A 1 84 ? -8.243 -3.043 -13.323 1.00 89.62 84 CYS A O 1
ATOM 686 N N . ARG A 1 85 ? -7.514 -5.025 -12.540 1.00 93.38 85 ARG A N 1
ATOM 687 C CA . ARG A 1 85 ? -8.828 -5.587 -12.238 1.00 93.38 85 ARG A CA 1
ATOM 688 C C . ARG A 1 85 ? -8.818 -6.019 -10.784 1.00 93.38 85 ARG A C 1
ATOM 690 O O . ARG A 1 85 ? -7.827 -6.572 -10.321 1.00 93.38 85 ARG A O 1
ATOM 697 N N . TYR A 1 86 ? -9.921 -5.756 -10.102 1.00 94.69 86 TYR A N 1
ATOM 698 C CA . TYR A 1 86 ? -10.130 -6.130 -8.713 1.00 94.69 86 TYR A CA 1
ATOM 699 C C . TYR A 1 86 ? -11.496 -6.790 -8.589 1.00 94.69 86 TYR A C 1
ATOM 701 O O . TYR A 1 86 ? -12.423 -6.429 -9.319 1.00 94.69 86 TYR A O 1
ATOM 709 N N . ALA A 1 87 ? -11.614 -7.743 -7.676 1.00 96.25 87 ALA A N 1
ATOM 710 C CA . ALA A 1 87 ? -12.858 -8.429 -7.365 1.00 96.25 87 ALA A CA 1
ATOM 711 C C . ALA A 1 87 ? -12.824 -8.903 -5.909 1.00 96.25 87 ALA A C 1
ATOM 713 O O . ALA A 1 87 ? -11.743 -9.045 -5.340 1.00 96.25 87 ALA A O 1
ATOM 714 N N . SER A 1 88 ? -14.001 -9.166 -5.337 1.00 96.44 88 SER A N 1
ATOM 715 C CA . SER A 1 88 ? -14.155 -9.833 -4.038 1.00 96.44 88 SER A CA 1
ATOM 716 C C . SER A 1 88 ? -13.436 -9.134 -2.878 1.00 96.44 88 SER A C 1
ATOM 718 O O . SER A 1 88 ? -12.905 -9.793 -1.984 1.00 96.44 88 SER A O 1
ATOM 720 N N . ILE A 1 89 ? -13.414 -7.797 -2.874 1.00 96.06 89 ILE A N 1
ATOM 721 C CA . ILE A 1 89 ? -12.737 -7.040 -1.816 1.00 96.06 89 ILE A CA 1
ATOM 722 C C . ILE A 1 89 ? -13.665 -6.947 -0.612 1.00 96.06 89 ILE A C 1
ATOM 724 O O . ILE A 1 89 ? -14.774 -6.418 -0.714 1.00 96.06 89 ILE A O 1
ATOM 728 N N . ASN A 1 90 ? -13.172 -7.373 0.548 1.00 97.06 90 ASN A N 1
ATOM 729 C CA . ASN A 1 90 ? -13.862 -7.222 1.821 1.00 97.06 90 ASN A CA 1
ATOM 730 C C . ASN A 1 90 ? -12.929 -6.581 2.858 1.00 97.06 90 ASN A C 1
ATOM 732 O O . ASN A 1 90 ? -11.725 -6.820 2.851 1.00 97.06 90 ASN A O 1
ATOM 736 N N . LEU A 1 91 ? -13.497 -5.787 3.763 1.00 95.44 91 LEU A N 1
ATOM 737 C CA . LEU A 1 91 ? -12.852 -5.379 5.007 1.00 95.44 91 LEU A CA 1
ATOM 738 C C . LEU A 1 91 ? -13.484 -6.152 6.155 1.00 95.44 91 LEU A C 1
ATOM 740 O O . LEU A 1 91 ? -14.708 -6.176 6.277 1.00 95.44 91 LEU A O 1
ATOM 744 N N . GLN A 1 92 ? -12.655 -6.751 6.998 1.00 95.25 92 GLN A N 1
ATOM 745 C CA . GLN A 1 92 ? -13.114 -7.538 8.131 1.00 95.25 92 GLN A CA 1
ATOM 746 C C . GLN A 1 92 ? -12.625 -6.927 9.444 1.00 95.25 92 GLN A C 1
ATOM 748 O O . GLN A 1 92 ? -11.438 -6.658 9.619 1.00 95.25 92 GLN A O 1
ATOM 753 N N . SER A 1 93 ? -13.560 -6.717 10.363 1.00 91.62 93 SER A N 1
ATOM 754 C CA . SER A 1 93 ? -13.318 -6.534 11.791 1.00 91.62 93 SER A CA 1
ATOM 755 C C . SER A 1 93 ? -13.708 -7.824 12.533 1.00 91.62 93 SER A C 1
ATOM 757 O O . SER A 1 93 ? -14.319 -8.716 11.938 1.00 91.62 93 SER A O 1
ATOM 759 N N . PRO A 1 94 ? -13.379 -7.968 13.831 1.00 90.19 94 PRO A N 1
ATOM 760 C CA . PRO A 1 94 ? -13.745 -9.160 14.602 1.00 90.19 94 PRO A CA 1
ATOM 761 C C . PRO A 1 94 ? -15.249 -9.483 14.606 1.00 90.19 94 PRO A C 1
ATOM 763 O O . PRO A 1 94 ? -15.635 -10.634 14.781 1.00 90.19 94 PRO A O 1
ATOM 766 N N . ASP A 1 95 ? -16.090 -8.469 14.426 1.00 93.12 95 ASP A N 1
ATOM 767 C CA . ASP A 1 95 ? -17.546 -8.519 14.533 1.00 93.12 95 ASP A CA 1
ATOM 768 C C . ASP A 1 95 ? -18.285 -8.279 13.207 1.00 93.12 95 ASP A C 1
ATOM 770 O O . ASP A 1 95 ? -19.486 -8.544 13.124 1.00 93.12 95 ASP A O 1
ATOM 774 N N . GLN A 1 96 ? -17.603 -7.796 12.163 1.00 94.25 96 GLN A N 1
ATOM 775 C CA . GLN A 1 96 ? -18.257 -7.360 10.933 1.00 94.25 96 GLN A CA 1
ATOM 776 C C . GLN A 1 96 ? -17.419 -7.630 9.682 1.00 94.25 96 GLN A C 1
ATOM 778 O O . GLN A 1 96 ? -16.200 -7.494 9.667 1.00 94.25 96 GLN A O 1
ATOM 783 N N . VAL A 1 97 ? -18.107 -7.960 8.587 1.00 95.06 97 VAL A N 1
ATOM 784 C CA . VAL A 1 97 ? -17.528 -7.988 7.241 1.00 95.06 97 VAL A CA 1
ATOM 785 C C . VAL A 1 97 ? -18.224 -6.933 6.390 1.00 95.06 97 VAL A C 1
ATOM 787 O O . VAL A 1 97 ? -19.448 -6.932 6.248 1.00 95.06 97 VAL A O 1
ATOM 790 N N . HIS A 1 98 ? -17.437 -6.044 5.797 1.00 94.81 98 HIS A N 1
ATOM 791 C CA . HIS A 1 98 ? -17.880 -5.024 4.858 1.00 94.81 98 HIS A CA 1
ATOM 792 C C . HIS A 1 98 ? -17.411 -5.378 3.451 1.00 94.81 98 HIS A C 1
ATOM 794 O O . HIS A 1 98 ? -16.220 -5.297 3.150 1.00 94.81 98 HIS A O 1
ATOM 800 N N . ARG A 1 99 ? -18.348 -5.731 2.567 1.00 95.88 99 ARG A N 1
ATOM 801 C CA . ARG A 1 99 ? -18.043 -5.915 1.144 1.00 95.88 99 ARG A CA 1
ATOM 802 C C . ARG A 1 99 ? -17.817 -4.563 0.470 1.00 95.88 99 ARG A C 1
ATOM 804 O O . ARG A 1 99 ? -18.639 -3.660 0.612 1.00 95.88 99 ARG A O 1
ATOM 811 N N . ILE A 1 100 ? -16.727 -4.458 -0.282 1.00 93.81 100 ILE A N 1
ATOM 812 C CA . ILE A 1 100 ? -16.352 -3.281 -1.073 1.00 93.81 100 ILE A CA 1
ATOM 813 C C . ILE A 1 100 ? -16.639 -3.508 -2.564 1.00 93.81 100 ILE A C 1
ATOM 815 O O . ILE A 1 100 ? -17.236 -2.638 -3.196 1.00 93.81 100 ILE A O 1
ATOM 819 N N . LEU A 1 101 ? -16.248 -4.669 -3.110 1.00 90.12 101 LEU A N 1
ATOM 820 C CA . LEU A 1 101 ? -16.508 -5.106 -4.492 1.00 90.12 101 LEU A CA 1
ATOM 821 C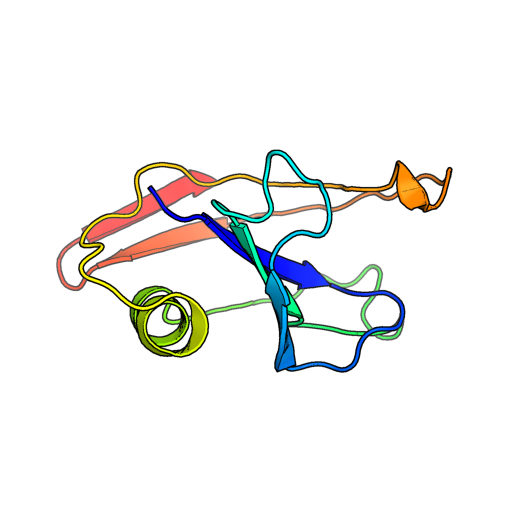 C . LEU A 1 101 ? -16.967 -6.562 -4.529 1.00 90.12 101 LEU A C 1
ATOM 823 O O . LEU A 1 101 ? -16.328 -7.386 -3.839 1.00 90.12 101 LEU A O 1
#

Sequence (101 aa):
GQDLTYIWSQSLPKDTVFRCPIPRWTPIETHLVVRTGYDELGQWLDEERDVYADYQAHVGGTAKNVVRVWLLAVTIFQRRSGACRYASINLQSPDQVHRIL